Protein AF-A0A3M5RD17-F1 (afdb_monomer)

Organism: NCBI:txid264453

Mean predicted aligned error: 5.83 Å

Secondary structure (DSSP, 8-state):
------HHHHHHHHHTTS---SSHHHHHHHHHHHHHHHHHHT--SHHHHHHHHHHHHHHHHHHHHTTSS---HHHHHHHHHHHHHHHHHHHHHTTS---

pLDDT: mean 87.77, std 15.74, range [34.5, 97.88]

Radius of gyration: 14.58 Å; Cα contacts (8 Å, |Δi|>4): 65; chains: 1; bounding box: 43×32×40 Å

Sequence (99 aa):
MALTLSTHDFAQRLSDALPLPFTILGNRQRRTWERLIGYIESSTCKSAFDKAAAYAEGYAQALVDSGQIEISIARDLLIIETVNAWRCTRNTSTTSTNR

Solvent-accessible surface area (backbone atoms only — not comparable to full-atom values): 5791 Å² total; per-residue (Å²): 132,86,80,81,72,51,72,64,55,48,44,50,56,55,60,68,54,63,86,62,56,99,43,79,65,28,51,52,51,48,54,52,51,48,49,34,43,49,45,34,65,70,36,88,45,70,69,51,26,54,54,27,45,51,53,40,53,53,49,55,50,50,33,36,78,69,67,73,38,77,90,46,71,70,46,52,50,51,51,53,51,47,53,52,53,54,51,51,58,54,58,59,60,75,71,74,81,84,129

Nearest PDB structures (foldseek):
  7rkc-assembly1_A  TM=4.963E-01  e=2.923E+00  synthetic construct
  8iuh-assembly1_4  TM=4.542E-01  e=7.471E+00  Homo sapiens

Structure (mmCIF, N/CA/C/O backbone):
data_AF-A0A3M5RD17-F1
#
_entry.id   AF-A0A3M5RD17-F1
#
loop_
_atom_site.group_PDB
_atom_site.id
_atom_site.type_symbol
_atom_site.labe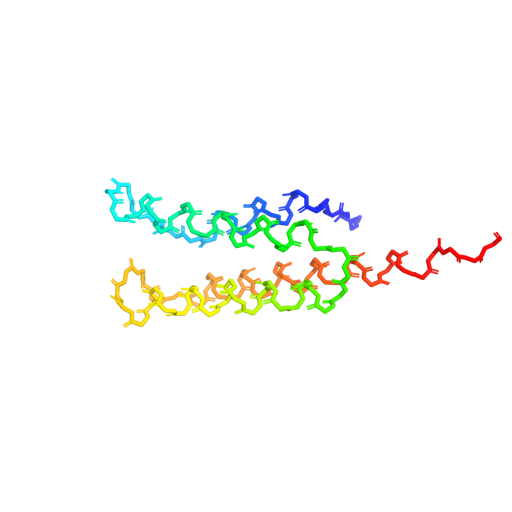l_atom_id
_atom_site.label_alt_id
_atom_site.label_comp_id
_atom_site.label_asym_id
_atom_site.label_entity_id
_atom_site.label_seq_id
_atom_site.pdbx_PDB_ins_code
_atom_site.Cartn_x
_atom_site.Cartn_y
_atom_site.Cartn_z
_atom_site.occupancy
_atom_site.B_iso_or_equiv
_atom_site.auth_seq_id
_atom_site.auth_comp_id
_atom_site.auth_asym_id
_atom_site.auth_atom_id
_atom_site.pdbx_PDB_model_num
ATOM 1 N N . MET A 1 1 ? 15.209 -22.895 -4.376 1.00 34.50 1 MET A N 1
ATOM 2 C CA . MET A 1 1 ? 14.650 -22.277 -5.597 1.00 34.50 1 MET A CA 1
ATOM 3 C C . MET A 1 1 ? 14.120 -20.906 -5.214 1.00 34.50 1 MET A C 1
ATOM 5 O O . MET A 1 1 ? 13.173 -20.847 -4.444 1.00 34.50 1 MET A O 1
ATOM 9 N N . ALA A 1 2 ? 14.766 -19.819 -5.642 1.00 43.75 2 ALA A N 1
ATOM 10 C CA . ALA A 1 2 ? 14.237 -18.475 -5.417 1.00 43.75 2 ALA A CA 1
ATOM 11 C C . ALA A 1 2 ? 13.122 -18.233 -6.443 1.00 43.75 2 ALA A C 1
ATOM 13 O O . ALA A 1 2 ? 13.405 -18.137 -7.634 1.00 43.75 2 ALA A O 1
ATOM 14 N N . LEU A 1 3 ? 11.862 -18.210 -6.003 1.00 51.03 3 LEU A N 1
ATOM 15 C CA . LEU A 1 3 ? 10.755 -17.747 -6.838 1.00 51.03 3 LEU A CA 1
ATOM 16 C C . LEU A 1 3 ? 11.018 -16.274 -7.158 1.00 51.03 3 LEU A C 1
ATOM 18 O O . LEU A 1 3 ? 10.960 -15.421 -6.273 1.00 51.03 3 LEU A O 1
ATOM 22 N N . THR A 1 4 ? 11.355 -15.977 -8.410 1.00 64.69 4 THR A N 1
ATOM 23 C CA . THR A 1 4 ? 11.364 -14.603 -8.906 1.00 64.69 4 THR A CA 1
ATOM 24 C C . THR A 1 4 ? 9.916 -14.140 -8.961 1.00 64.69 4 THR A C 1
ATOM 26 O O . THR A 1 4 ? 9.193 -14.478 -9.895 1.00 64.69 4 THR A O 1
ATO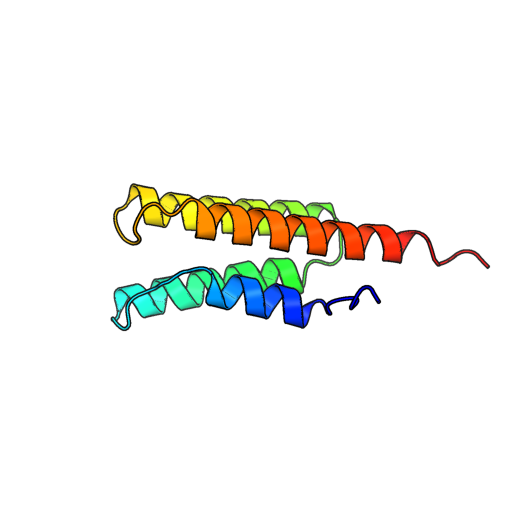M 29 N N . LEU A 1 5 ? 9.480 -13.435 -7.919 1.00 75.06 5 LEU A N 1
ATOM 30 C CA . LEU A 1 5 ? 8.166 -12.803 -7.876 1.00 75.06 5 LEU A CA 1
ATOM 31 C C . LEU A 1 5 ? 8.042 -11.830 -9.049 1.00 75.06 5 LEU A C 1
ATOM 33 O O . LEU A 1 5 ? 8.965 -11.058 -9.332 1.00 75.06 5 LEU A O 1
ATOM 37 N N . SER A 1 6 ? 6.906 -11.886 -9.733 1.00 84.94 6 SER A N 1
ATOM 38 C CA . SER A 1 6 ? 6.572 -10.912 -10.759 1.00 84.94 6 SER A CA 1
ATOM 39 C C . SER A 1 6 ? 6.269 -9.555 -10.119 1.00 84.94 6 SER A C 1
ATOM 41 O O . SER A 1 6 ? 5.928 -9.450 -8.941 1.00 84.94 6 SER A O 1
ATOM 43 N N . THR A 1 7 ? 6.361 -8.494 -10.918 1.00 87.69 7 THR A N 1
ATOM 44 C CA . THR A 1 7 ? 5.908 -7.142 -10.554 1.00 87.69 7 THR A CA 1
ATOM 45 C C . THR A 1 7 ? 4.482 -7.159 -9.981 1.00 87.69 7 THR A C 1
ATOM 47 O O . THR A 1 7 ? 4.218 -6.493 -8.982 1.00 87.69 7 THR A O 1
ATOM 50 N N . HIS A 1 8 ? 3.604 -7.983 -10.555 1.00 89.44 8 HIS A N 1
ATOM 51 C CA . HIS A 1 8 ? 2.228 -8.138 -10.100 1.00 89.44 8 HIS A CA 1
ATOM 52 C C . HIS A 1 8 ? 2.133 -8.810 -8.719 1.00 89.44 8 HIS A C 1
ATOM 54 O O . HIS A 1 8 ? 1.357 -8.372 -7.874 1.00 89.44 8 HIS A O 1
ATOM 60 N N . ASP A 1 9 ? 2.974 -9.811 -8.433 1.00 92.88 9 ASP A N 1
ATOM 61 C CA . ASP A 1 9 ? 2.985 -10.474 -7.120 1.00 92.88 9 ASP A CA 1
ATOM 62 C C . ASP A 1 9 ? 3.407 -9.515 -5.998 1.00 92.88 9 ASP A C 1
ATOM 64 O O . ASP A 1 9 ? 2.870 -9.568 -4.890 1.00 92.88 9 ASP A O 1
ATOM 68 N N . PHE A 1 10 ? 4.360 -8.616 -6.271 1.00 93.44 10 PHE A N 1
ATOM 69 C CA . PHE A 1 10 ? 4.733 -7.562 -5.324 1.00 93.44 10 PHE A CA 1
ATOM 70 C C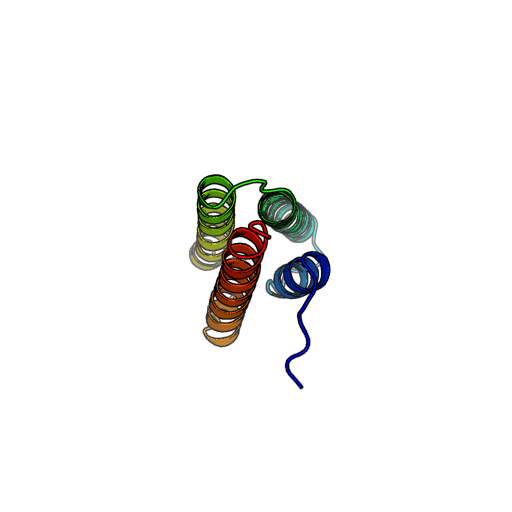 . PHE A 1 10 ? 3.581 -6.579 -5.092 1.00 93.44 10 PHE A C 1
ATOM 72 O O . PHE A 1 10 ? 3.297 -6.231 -3.944 1.00 93.44 10 PHE A O 1
ATOM 79 N N . ALA A 1 11 ? 2.893 -6.166 -6.160 1.00 93.88 11 ALA A N 1
ATOM 80 C CA . ALA A 1 11 ? 1.736 -5.281 -6.072 1.00 93.88 11 ALA A CA 1
ATOM 81 C C . ALA A 1 11 ? 0.590 -5.914 -5.264 1.00 93.88 11 ALA A C 1
ATOM 83 O O . ALA A 1 11 ? -0.005 -5.250 -4.412 1.00 93.88 11 ALA A O 1
ATOM 84 N N . GLN A 1 12 ? 0.328 -7.209 -5.460 1.00 94.25 12 GLN A N 1
ATOM 85 C CA . GLN A 1 12 ? -0.690 -7.937 -4.707 1.00 94.25 12 GLN A CA 1
ATOM 86 C C . GLN A 1 12 ? -0.342 -8.002 -3.214 1.00 94.25 12 GLN A C 1
ATOM 88 O O . GLN A 1 12 ? -1.162 -7.639 -2.374 1.00 94.25 12 GLN A O 1
ATOM 93 N N . ARG A 1 13 ? 0.904 -8.360 -2.872 1.00 94.69 13 ARG A N 1
ATOM 94 C CA . ARG A 1 13 ? 1.371 -8.389 -1.473 1.00 94.69 13 ARG A CA 1
ATOM 95 C C . ARG A 1 13 ? 1.218 -7.044 -0.771 1.00 94.69 13 ARG A C 1
ATOM 97 O O . ARG A 1 13 ? 0.824 -7.009 0.391 1.00 94.69 13 ARG A O 1
ATOM 104 N N . LEU A 1 14 ? 1.522 -5.943 -1.462 1.00 94.62 14 LEU A N 1
ATOM 105 C CA . LEU A 1 14 ? 1.312 -4.607 -0.908 1.00 94.62 14 LEU A CA 1
ATOM 106 C C . LEU A 1 14 ? -0.174 -4.280 -0.776 1.00 94.62 14 LEU A C 1
ATOM 108 O O . LEU A 1 14 ? -0.571 -3.711 0.236 1.00 94.62 14 LEU A O 1
ATOM 112 N N . SER A 1 15 ? -1.004 -4.656 -1.750 1.00 93.50 15 SER A N 1
ATOM 113 C CA . SER A 1 15 ? -2.453 -4.396 -1.722 1.00 93.50 15 SER A CA 1
ATOM 114 C C . SER A 1 15 ? -3.107 -4.999 -0.479 1.00 93.50 15 SER A C 1
ATOM 116 O O . SER A 1 15 ? -3.939 -4.351 0.157 1.00 93.50 15 SER A O 1
ATOM 118 N N . ASP A 1 16 ? -2.642 -6.180 -0.076 1.00 93.38 16 ASP A N 1
ATOM 119 C CA . ASP A 1 16 ? -3.144 -6.911 1.087 1.00 93.38 16 ASP A CA 1
ATOM 120 C C . ASP A 1 16 ? -2.527 -6.453 2.425 1.00 93.38 16 ASP A C 1
ATOM 122 O O . ASP A 1 16 ? -2.981 -6.872 3.490 1.00 93.38 16 ASP A O 1
ATOM 126 N N . ALA A 1 17 ? -1.518 -5.572 2.408 1.00 93.94 17 ALA A N 1
ATOM 127 C CA . ALA A 1 17 ? -0.779 -5.184 3.611 1.00 93.94 17 ALA A CA 1
ATOM 128 C C . ALA A 1 17 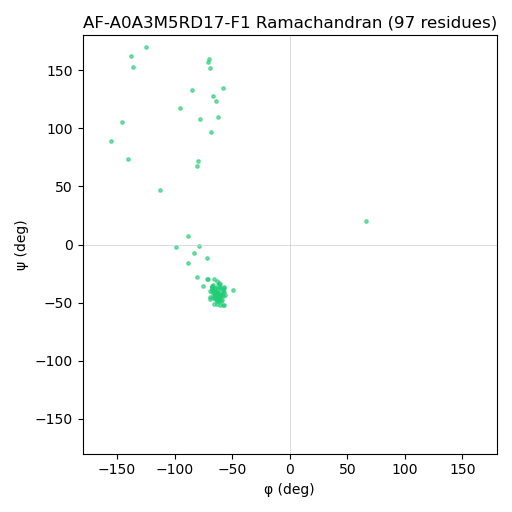? -1.583 -4.289 4.572 1.00 93.94 17 ALA A C 1
ATOM 130 O O . ALA A 1 17 ? -1.346 -4.322 5.780 1.00 93.94 17 ALA A O 1
ATOM 131 N N . LEU A 1 18 ? -2.520 -3.473 4.073 1.00 92.44 18 LEU A N 1
ATOM 132 C CA . LEU A 1 18 ? -3.300 -2.561 4.917 1.00 92.44 18 LEU A CA 1
ATOM 133 C C . LEU A 1 18 ? -4.650 -3.182 5.326 1.00 92.44 18 LEU A C 1
ATOM 135 O O . LEU A 1 18 ? -5.513 -3.387 4.465 1.00 92.44 18 LEU A O 1
ATOM 139 N N . PRO A 1 19 ? -4.904 -3.404 6.632 1.00 89.19 19 PRO A N 1
ATOM 140 C CA . PRO A 1 19 ? -6.171 -3.946 7.121 1.00 89.19 19 PRO A CA 1
ATOM 141 C C . PRO A 1 19 ? -7.250 -2.852 7.178 1.00 89.19 19 PRO A C 1
ATOM 143 O O . PRO A 1 19 ? -7.630 -2.371 8.243 1.00 89.19 19 PRO A O 1
ATOM 146 N N . LEU A 1 20 ? -7.728 -2.416 6.012 1.00 91.25 20 LEU A N 1
ATOM 147 C CA . LEU A 1 20 ? -8.692 -1.319 5.906 1.00 91.25 20 LEU A CA 1
ATOM 148 C C . LEU A 1 20 ? -10.141 -1.804 6.085 1.00 91.25 20 LEU A C 1
ATOM 150 O O . LEU A 1 20 ? -10.546 -2.761 5.411 1.00 91.25 20 LEU A O 1
ATOM 154 N N . PRO A 1 21 ? -10.957 -1.125 6.914 1.00 89.69 21 PRO A N 1
ATOM 155 C CA . PRO A 1 21 ? -12.328 -1.541 7.194 1.00 89.69 21 PRO A CA 1
ATOM 156 C C . PRO A 1 21 ? -13.244 -1.364 5.975 1.00 89.69 21 PRO A C 1
ATOM 158 O O . PRO A 1 21 ? -13.060 -0.462 5.157 1.00 89.69 21 PRO A O 1
ATOM 161 N N . PHE A 1 22 ? -14.290 -2.189 5.870 1.00 91.75 22 PHE A N 1
ATOM 162 C CA . PHE A 1 22 ? -15.277 -2.095 4.788 1.00 91.75 22 PHE A CA 1
ATOM 163 C C . PHE A 1 22 ? -16.321 -0.996 5.066 1.00 91.75 22 PHE A C 1
ATOM 165 O O . PHE A 1 22 ? -17.494 -1.255 5.322 1.00 91.75 22 PHE A O 1
ATOM 172 N N . THR A 1 23 ? -15.871 0.259 5.049 1.00 95.19 23 THR A N 1
ATOM 173 C CA . THR A 1 23 ? -16.698 1.468 5.216 1.00 95.19 23 THR A CA 1
ATOM 174 C C . THR A 1 23 ? -16.498 2.422 4.038 1.00 95.19 23 THR A C 1
ATOM 176 O O . THR A 1 23 ? -15.590 2.242 3.229 1.00 95.19 23 THR A O 1
ATOM 179 N N . ILE A 1 24 ? -17.313 3.479 3.921 1.00 96.38 24 ILE A N 1
ATOM 180 C CA . ILE A 1 24 ? -17.129 4.495 2.864 1.00 96.38 24 ILE A CA 1
ATOM 181 C C . ILE A 1 24 ? -15.719 5.101 2.928 1.00 96.38 24 ILE A C 1
ATOM 183 O O . ILE A 1 24 ? -15.069 5.257 1.893 1.00 96.38 24 ILE A O 1
ATOM 187 N N . LEU A 1 25 ? -15.241 5.424 4.133 1.00 95.44 25 LEU A N 1
ATOM 188 C CA . LEU A 1 25 ? -13.903 5.974 4.335 1.00 95.44 25 LEU A CA 1
ATOM 189 C C . LEU A 1 25 ? -12.819 4.924 4.061 1.00 95.44 25 LEU A C 1
ATOM 191 O O . LEU A 1 25 ? -11.908 5.199 3.284 1.00 95.44 25 LEU A O 1
ATOM 195 N N . GLY A 1 26 ? -12.963 3.711 4.600 1.00 95.69 26 GLY A N 1
ATOM 196 C CA . GLY A 1 26 ? -12.006 2.623 4.380 1.00 95.69 26 GLY A CA 1
ATOM 197 C C . GLY A 1 26 ? -11.873 2.223 2.908 1.00 95.69 26 GLY A C 1
ATOM 198 O O . GLY A 1 26 ? -10.769 2.013 2.415 1.00 95.69 26 GLY A O 1
ATOM 199 N N . ASN A 1 27 ? -12.966 2.251 2.143 1.00 96.19 27 ASN A N 1
ATOM 200 C CA . ASN A 1 27 ? -12.941 2.021 0.696 1.00 96.19 27 ASN A CA 1
ATOM 201 C C . ASN A 1 27 ? -12.216 3.140 -0.066 1.00 96.19 27 ASN A C 1
ATOM 203 O O . ASN A 1 27 ? -11.533 2.874 -1.055 1.00 96.19 27 ASN A O 1
ATOM 207 N N . ARG A 1 28 ? -12.333 4.400 0.378 1.00 96.50 28 ARG A N 1
ATOM 208 C CA . ARG A 1 28 ? -11.551 5.512 -0.194 1.00 96.50 28 ARG A CA 1
ATOM 209 C C . ARG A 1 28 ? -10.068 5.362 0.120 1.00 96.50 28 ARG A C 1
ATOM 211 O O . ARG A 1 28 ? -9.240 5.602 -0.759 1.00 96.50 28 ARG A O 1
ATOM 218 N N . GLN A 1 29 ? -9.746 4.945 1.341 1.00 97.19 29 GLN A N 1
ATOM 219 C CA . GLN A 1 29 ? -8.370 4.680 1.745 1.00 97.19 29 GLN A CA 1
ATOM 220 C C . GLN A 1 29 ? -7.768 3.536 0.924 1.00 97.19 29 GLN A C 1
ATOM 222 O O . GLN A 1 29 ? -6.684 3.681 0.369 1.00 97.19 29 GLN A O 1
ATOM 227 N N . ARG A 1 30 ? -8.532 2.457 0.720 1.00 96.44 30 ARG A N 1
ATOM 228 C CA . ARG A 1 30 ? -8.122 1.293 -0.072 1.00 96.44 30 ARG A CA 1
ATOM 229 C C . ARG A 1 30 ? -7.837 1.664 -1.520 1.00 96.44 30 ARG A C 1
ATOM 231 O O . ARG A 1 30 ? -6.758 1.382 -2.016 1.00 96.44 30 ARG A O 1
ATOM 238 N N . ARG A 1 31 ? -8.741 2.405 -2.166 1.00 97.00 31 ARG A N 1
ATOM 239 C CA . ARG A 1 31 ? -8.521 2.896 -3.539 1.00 97.00 31 ARG A CA 1
ATOM 240 C C . ARG A 1 31 ? -7.304 3.808 -3.657 1.00 97.00 31 ARG A C 1
ATOM 242 O O . ARG A 1 31 ? -6.658 3.846 -4.700 1.00 97.00 31 ARG A O 1
ATOM 249 N N . THR A 1 32 ? -7.022 4.592 -2.617 1.00 97.88 32 THR A N 1
ATOM 250 C CA . THR A 1 32 ? -5.842 5.466 -2.589 1.00 97.88 32 THR A CA 1
ATOM 251 C C . THR A 1 32 ? -4.576 4.624 -2.485 1.00 97.88 32 THR A C 1
ATOM 253 O O . THR A 1 32 ? -3.649 4.831 -3.262 1.00 97.88 32 THR A O 1
ATOM 256 N N . TRP A 1 33 ? -4.577 3.631 -1.598 1.00 97.62 33 TRP A N 1
ATOM 257 C CA . TRP A 1 33 ? -3.499 2.662 -1.443 1.00 97.62 33 TRP A CA 1
ATOM 258 C C . TRP A 1 33 ? -3.210 1.883 -2.733 1.00 97.62 33 TRP A C 1
ATOM 260 O O . TRP A 1 33 ? -2.088 1.914 -3.231 1.00 97.62 33 TRP A O 1
ATOM 270 N N . GLU A 1 34 ? -4.235 1.283 -3.339 1.00 96.81 34 GLU A N 1
ATOM 271 C CA . GLU A 1 34 ? -4.137 0.556 -4.612 1.00 96.81 34 GLU A CA 1
ATOM 272 C C . GLU A 1 34 ? -3.593 1.448 -5.738 1.00 96.81 34 GLU A C 1
ATOM 274 O O . GLU A 1 34 ? -2.765 1.018 -6.538 1.00 96.81 34 GLU A O 1
ATOM 279 N N . ARG A 1 35 ? -3.995 2.727 -5.785 1.00 97.62 35 ARG A N 1
ATOM 280 C CA . ARG A 1 35 ? -3.467 3.684 -6.768 1.00 97.62 35 ARG A CA 1
ATOM 281 C C . ARG A 1 35 ? -1.978 3.965 -6.558 1.00 97.62 35 ARG A C 1
ATOM 283 O O . ARG A 1 35 ? -1.244 4.051 -7.540 1.00 97.62 35 ARG A O 1
ATOM 290 N N . LEU A 1 36 ? -1.533 4.122 -5.310 1.00 97.50 36 LEU A N 1
ATOM 291 C CA . LEU A 1 36 ? -0.115 4.324 -4.997 1.00 97.50 36 LEU A CA 1
ATOM 292 C C . LEU A 1 36 ? 0.710 3.099 -5.398 1.00 97.50 36 LEU A C 1
ATOM 294 O O . LEU A 1 36 ? 1.750 3.254 -6.033 1.00 97.50 36 LEU A O 1
ATOM 298 N N . ILE A 1 37 ? 0.206 1.895 -5.122 1.00 96.94 37 ILE A N 1
ATOM 299 C CA . ILE A 1 37 ? 0.822 0.646 -5.581 1.00 96.94 37 ILE A CA 1
ATOM 300 C C . ILE A 1 37 ? 0.893 0.604 -7.106 1.00 96.94 37 ILE A C 1
ATOM 302 O O . ILE A 1 37 ? 1.951 0.297 -7.645 1.00 96.94 37 ILE A O 1
ATOM 306 N N . GLY A 1 38 ? -0.177 0.990 -7.805 1.00 95.88 38 GLY A N 1
ATOM 307 C CA . GLY A 1 38 ? -0.182 1.085 -9.264 1.00 95.88 38 GLY A CA 1
ATOM 308 C C . GLY A 1 38 ? 0.909 2.014 -9.808 1.00 95.88 38 GLY A C 1
ATOM 309 O O . GLY A 1 38 ? 1.541 1.691 -10.809 1.00 95.88 38 GLY A O 1
ATOM 310 N N . TYR A 1 39 ? 1.211 3.127 -9.125 1.00 95.75 39 TYR A N 1
ATOM 311 C CA . TYR A 1 39 ? 2.334 3.996 -9.505 1.00 95.75 39 TYR A CA 1
ATOM 312 C C . TYR A 1 39 ? 3.700 3.340 -9.297 1.00 95.75 39 TYR A C 1
ATOM 314 O O . TYR A 1 39 ? 4.597 3.528 -10.124 1.00 95.75 39 TYR A O 1
ATOM 322 N N . ILE A 1 40 ? 3.873 2.558 -8.228 1.00 95.00 40 ILE A N 1
ATOM 323 C CA . ILE A 1 40 ? 5.081 1.744 -8.034 1.00 95.00 40 ILE A CA 1
ATOM 324 C C . ILE A 1 40 ? 5.180 0.719 -9.174 1.00 95.00 40 ILE A C 1
ATOM 326 O O . ILE A 1 40 ? 6.228 0.592 -9.814 1.00 95.00 40 ILE A O 1
ATOM 330 N N . GLU A 1 41 ? 4.068 0.050 -9.485 1.00 93.69 41 GLU A N 1
ATOM 331 C CA . GLU A 1 41 ? 3.962 -0.973 -10.522 1.00 93.69 41 GLU A CA 1
ATOM 332 C C . GLU A 1 41 ? 4.374 -0.446 -11.892 1.00 93.69 41 GLU A C 1
ATOM 334 O O . GLU A 1 41 ? 5.297 -0.981 -12.509 1.00 93.69 41 GLU A O 1
ATOM 339 N N . SER A 1 42 ? 3.785 0.674 -12.308 1.00 93.00 42 SER A N 1
ATOM 340 C CA . SER A 1 42 ? 4.022 1.301 -13.607 1.00 93.00 42 SER A CA 1
ATOM 341 C C . SER A 1 42 ? 5.316 2.118 -13.694 1.00 93.00 42 SER A C 1
ATOM 343 O O . SER A 1 42 ? 5.587 2.722 -14.731 1.00 93.00 42 SER A O 1
ATOM 345 N N . SER A 1 43 ? 6.103 2.216 -12.618 1.00 92.75 43 SER A N 1
ATOM 346 C CA . SER A 1 43 ? 7.329 3.023 -12.618 1.00 92.75 43 SER A CA 1
ATOM 347 C C . SER A 1 43 ? 8.354 2.471 -13.609 1.00 92.75 43 SER A C 1
ATOM 349 O O . SER A 1 43 ? 8.783 1.326 -13.489 1.00 92.75 43 SER A O 1
ATOM 351 N N . THR A 1 44 ? 8.796 3.298 -14.556 1.00 88.69 44 THR A N 1
ATOM 352 C CA . THR A 1 44 ? 9.723 2.895 -15.630 1.00 88.69 44 THR A CA 1
ATOM 353 C C . THR A 1 44 ? 11.198 3.043 -15.261 1.00 88.69 44 THR A C 1
ATOM 355 O O . THR A 1 44 ? 12.059 2.469 -15.920 1.00 88.69 44 THR A O 1
ATOM 358 N N . CYS A 1 45 ? 11.513 3.795 -14.206 1.00 89.06 45 CYS A N 1
ATOM 359 C CA . CYS A 1 45 ? 12.881 4.016 -13.748 1.00 89.06 45 CYS A CA 1
ATOM 360 C C . CYS A 1 45 ? 12.988 3.944 -12.221 1.00 89.06 45 CYS A C 1
ATOM 362 O O . CYS A 1 45 ? 11.995 4.065 -11.499 1.00 89.06 45 CYS A O 1
ATOM 364 N N . LYS A 1 46 ? 14.219 3.763 -11.726 1.00 90.06 46 LYS A N 1
ATOM 365 C CA . LYS A 1 46 ? 14.503 3.634 -10.291 1.00 90.06 46 LYS A CA 1
ATOM 366 C C . LYS A 1 46 ? 14.041 4.853 -9.488 1.00 90.06 46 LYS A C 1
ATOM 368 O O . LYS A 1 46 ? 13.428 4.688 -8.445 1.00 90.06 46 LYS A O 1
ATOM 373 N N . SER A 1 47 ? 14.271 6.067 -9.990 1.00 91.75 47 SER A N 1
ATOM 374 C CA . SER A 1 47 ? 13.855 7.289 -9.290 1.00 91.75 47 SER A CA 1
ATOM 375 C C . SER A 1 47 ? 12.333 7.424 -9.191 1.00 91.75 47 SER A C 1
ATOM 377 O O . SER A 1 47 ? 11.830 7.823 -8.144 1.00 91.75 47 SER A O 1
ATOM 379 N N . ALA A 1 48 ? 11.591 7.061 -10.244 1.00 93.56 48 ALA A N 1
ATOM 380 C CA . ALA A 1 48 ? 10.129 7.030 -10.209 1.00 93.56 48 ALA A CA 1
ATOM 381 C C . ALA A 1 48 ? 9.616 5.981 -9.214 1.00 93.56 48 ALA A C 1
ATOM 383 O O . ALA A 1 48 ? 8.732 6.286 -8.417 1.00 93.56 48 ALA A O 1
ATOM 384 N N . PHE A 1 49 ? 10.233 4.795 -9.211 1.00 94.56 49 PHE A N 1
ATOM 385 C CA . PHE A 1 49 ? 9.914 3.727 -8.268 1.00 94.56 49 PHE A CA 1
ATOM 386 C C . PHE A 1 49 ? 10.146 4.164 -6.821 1.00 94.56 49 PHE A C 1
ATOM 388 O O . PHE A 1 49 ? 9.239 4.066 -6.002 1.00 94.56 49 PHE A O 1
ATOM 395 N N . ASP A 1 50 ? 11.332 4.694 -6.512 1.00 94.25 50 ASP A N 1
ATOM 396 C CA . ASP A 1 50 ? 11.692 5.123 -5.158 1.00 94.25 50 ASP A CA 1
ATOM 397 C C . ASP A 1 50 ? 10.774 6.250 -4.671 1.00 94.25 50 ASP A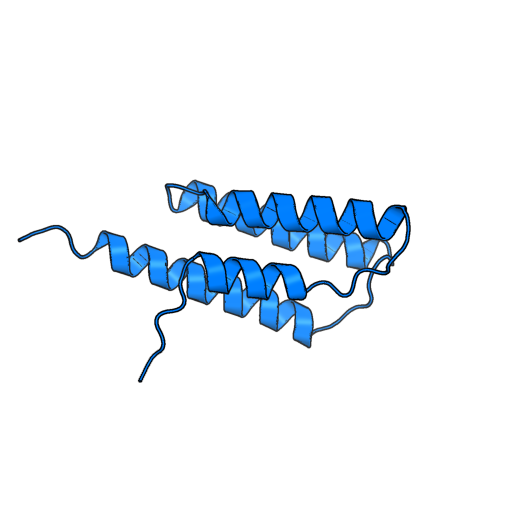 C 1
ATOM 399 O O . ASP A 1 50 ? 10.339 6.248 -3.520 1.00 94.25 50 ASP A O 1
ATOM 403 N N . LYS A 1 51 ? 10.403 7.177 -5.562 1.00 96.06 51 LYS A N 1
ATOM 404 C CA . LYS A 1 51 ? 9.441 8.237 -5.253 1.00 96.06 51 LYS A CA 1
ATOM 405 C C . LYS A 1 51 ? 8.042 7.680 -4.976 1.00 96.06 51 LYS A C 1
ATOM 407 O O . LYS A 1 51 ? 7.403 8.099 -4.014 1.00 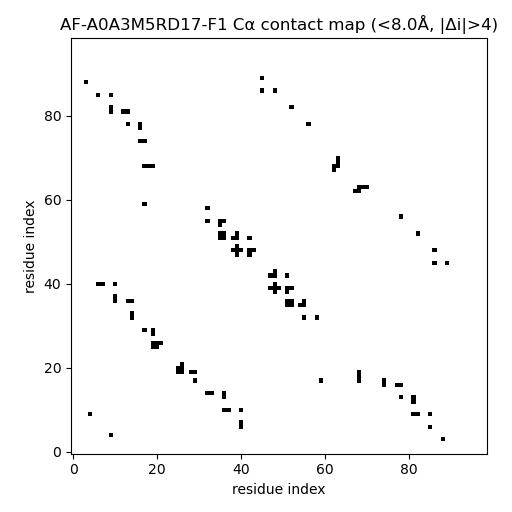96.06 51 LYS A O 1
ATOM 412 N N . ALA A 1 52 ? 7.555 6.759 -5.806 1.00 96.06 52 ALA A N 1
ATOM 413 C CA . ALA A 1 52 ? 6.246 6.135 -5.619 1.00 96.06 52 ALA A CA 1
ATOM 414 C C . ALA A 1 52 ? 6.193 5.305 -4.325 1.00 96.06 52 ALA A C 1
ATOM 416 O O . ALA A 1 52 ? 5.218 5.399 -3.580 1.00 96.06 52 ALA A O 1
ATOM 417 N N . ALA A 1 53 ? 7.263 4.567 -4.021 1.00 95.62 53 ALA A N 1
ATOM 418 C CA . ALA A 1 53 ? 7.402 3.809 -2.784 1.00 95.62 53 ALA A CA 1
ATOM 419 C C . ALA A 1 53 ? 7.375 4.726 -1.552 1.00 95.62 53 ALA A C 1
ATOM 421 O O . ALA A 1 53 ? 6.605 4.477 -0.631 1.00 95.62 53 ALA A O 1
ATOM 422 N N . ALA A 1 54 ? 8.113 5.841 -1.577 1.00 95.88 54 ALA A N 1
ATOM 423 C CA . ALA A 1 54 ? 8.101 6.814 -0.485 1.00 95.88 54 ALA A CA 1
ATOM 424 C C . ALA A 1 54 ? 6.705 7.422 -0.246 1.00 95.88 54 ALA A C 1
ATOM 426 O O . ALA A 1 54 ? 6.308 7.634 0.900 1.00 95.88 54 ALA A O 1
ATOM 427 N N . TYR A 1 55 ? 5.924 7.677 -1.306 1.00 96.94 55 TYR A N 1
ATOM 428 C CA . TYR A 1 55 ? 4.534 8.120 -1.145 1.00 96.94 55 TYR A CA 1
ATOM 429 C C . TYR A 1 55 ? 3.640 7.048 -0.521 1.00 96.94 55 TYR A C 1
ATOM 431 O O . TYR A 1 55 ? 2.790 7.382 0.301 1.00 96.94 55 TYR A O 1
ATOM 439 N N . ALA A 1 56 ? 3.814 5.781 -0.903 1.00 96.38 56 ALA A N 1
ATOM 440 C CA . ALA A 1 56 ? 3.079 4.669 -0.311 1.00 96.38 56 ALA A CA 1
ATOM 441 C C . ALA A 1 56 ? 3.408 4.521 1.185 1.00 96.38 56 ALA A C 1
ATOM 443 O O . ALA A 1 56 ? 2.499 4.499 2.013 1.00 96.38 56 ALA A O 1
ATOM 444 N N . GLU A 1 57 ? 4.690 4.516 1.547 1.00 95.44 57 GLU A N 1
ATOM 445 C CA . GLU A 1 57 ? 5.142 4.454 2.943 1.00 95.44 57 GLU A CA 1
ATOM 446 C C . GLU A 1 57 ? 4.602 5.633 3.769 1.00 95.44 57 GLU A C 1
ATOM 448 O O . GLU A 1 57 ? 4.007 5.431 4.828 1.00 95.44 57 GLU A O 1
ATOM 453 N N . GLY A 1 58 ? 4.714 6.861 3.251 1.00 96.56 58 GLY A N 1
ATOM 454 C CA . GLY A 1 58 ? 4.182 8.050 3.921 1.00 96.56 58 GLY A CA 1
ATOM 455 C C . GLY A 1 58 ? 2.661 8.017 4.088 1.00 96.56 58 GLY A C 1
ATOM 456 O O . GLY A 1 58 ? 2.137 8.464 5.107 1.00 96.56 58 GLY A O 1
ATOM 457 N N . TYR A 1 59 ? 1.937 7.450 3.120 1.00 97.06 59 TYR A N 1
ATOM 458 C CA . TYR A 1 59 ? 0.494 7.262 3.228 1.00 97.06 59 TYR A CA 1
ATOM 459 C C . TYR A 1 59 ? 0.120 6.246 4.315 1.00 97.06 59 TYR A C 1
ATOM 461 O O . TYR A 1 59 ? -0.780 6.513 5.111 1.00 97.06 59 TYR A O 1
ATOM 469 N N . ALA A 1 60 ? 0.822 5.111 4.382 1.00 95.31 60 ALA A N 1
ATOM 470 C CA . ALA A 1 60 ? 0.618 4.116 5.432 1.00 95.31 60 ALA A CA 1
ATOM 471 C C . ALA A 1 60 ? 0.876 4.716 6.825 1.00 95.31 60 ALA A C 1
ATOM 473 O O . ALA A 1 60 ? 0.054 4.540 7.725 1.00 95.31 60 ALA A O 1
ATOM 474 N N . GLN A 1 61 ? 1.949 5.501 6.978 1.00 95.31 61 GLN A N 1
ATOM 475 C CA . GLN A 1 61 ? 2.247 6.208 8.225 1.00 95.31 61 GLN A CA 1
ATOM 476 C C . GLN A 1 61 ? 1.154 7.225 8.584 1.00 95.31 61 GLN A C 1
ATOM 478 O O . GLN A 1 61 ? 0.678 7.244 9.714 1.00 95.31 61 GLN A O 1
ATOM 483 N N . ALA A 1 62 ? 0.672 8.011 7.618 1.00 96.50 62 ALA A N 1
ATOM 484 C CA . ALA A 1 62 ? -0.399 8.976 7.863 1.00 96.50 62 ALA A CA 1
ATOM 485 C C . ALA A 1 62 ? -1.706 8.310 8.332 1.00 96.50 62 ALA A C 1
ATOM 487 O O . ALA A 1 62 ? -2.443 8.888 9.133 1.00 96.50 62 ALA A O 1
ATOM 488 N N . LEU A 1 63 ? -2.010 7.095 7.862 1.00 96.00 63 LEU A N 1
ATOM 489 C CA . LEU A 1 63 ? -3.160 6.324 8.347 1.00 96.00 63 LEU A CA 1
ATOM 490 C C . LEU A 1 63 ? -2.985 5.872 9.802 1.00 96.00 63 LEU A C 1
ATOM 492 O O . LEU A 1 63 ? -3.963 5.874 10.549 1.00 96.00 63 LEU A O 1
ATOM 496 N N . VAL A 1 64 ? -1.765 5.516 10.209 1.00 95.00 64 VAL A N 1
ATOM 497 C CA . VAL A 1 64 ? -1.439 5.202 11.608 1.00 95.00 64 VAL A CA 1
ATOM 498 C C . VAL A 1 64 ? -1.586 6.447 12.478 1.00 95.00 64 VAL A C 1
ATOM 500 O O . VAL A 1 64 ? -2.314 6.425 13.467 1.00 95.00 64 VAL A O 1
ATOM 503 N N . ASP A 1 65 ? -0.959 7.552 12.074 1.00 95.75 65 ASP A N 1
ATOM 504 C CA . ASP A 1 65 ? -0.936 8.802 12.841 1.00 95.75 65 ASP A CA 1
ATOM 505 C C . ASP A 1 65 ? -2.341 9.400 13.017 1.00 95.75 65 ASP A C 1
ATOM 507 O O . ASP A 1 65 ? -2.643 10.030 14.029 1.00 95.75 65 ASP A O 1
ATOM 511 N N . SER A 1 6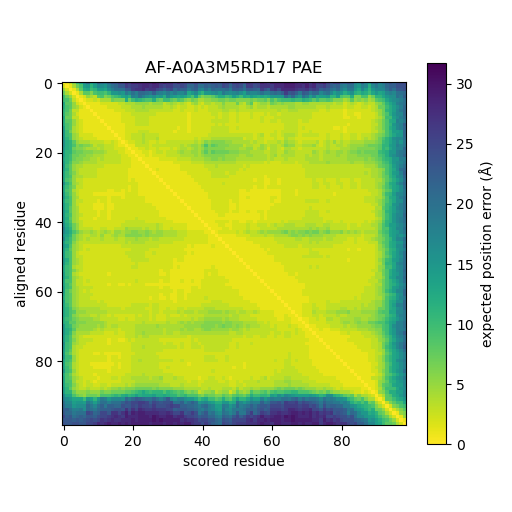6 ? -3.226 9.180 12.040 1.00 94.06 66 SER A N 1
ATOM 512 C CA . SER A 1 66 ? -4.630 9.612 12.086 1.00 94.06 66 SER A CA 1
ATOM 513 C C . SER A 1 66 ? -5.584 8.596 12.729 1.00 94.06 66 SER A C 1
ATOM 515 O O . SER A 1 66 ? -6.803 8.794 12.692 1.00 94.06 66 SER A O 1
ATOM 517 N N . GLY A 1 67 ? -5.058 7.508 13.303 1.00 93.50 67 GLY A N 1
ATOM 518 C CA . GLY A 1 67 ? -5.835 6.481 14.003 1.00 93.50 67 GLY A CA 1
ATOM 519 C C . GLY A 1 67 ? -6.779 5.678 13.103 1.00 93.50 67 GLY A C 1
ATOM 520 O O . GLY A 1 67 ? -7.756 5.112 13.584 1.00 93.50 67 GLY A O 1
ATOM 521 N N . GLN A 1 68 ? -6.531 5.658 11.792 1.00 93.00 68 GLN A N 1
ATOM 522 C CA . GLN A 1 68 ? -7.354 4.930 10.818 1.00 93.00 68 GLN A CA 1
ATOM 523 C C . GLN A 1 68 ? -7.007 3.442 10.770 1.00 93.00 68 GLN A C 1
ATOM 525 O O . GLN A 1 68 ? -7.863 2.620 10.446 1.00 93.00 68 GLN A O 1
ATOM 530 N N . ILE A 1 69 ? -5.757 3.106 11.086 1.00 93.31 69 ILE A N 1
ATOM 531 C CA . ILE A 1 69 ? -5.266 1.738 11.252 1.00 93.31 69 ILE A CA 1
ATOM 532 C C . ILE A 1 69 ? -4.384 1.664 12.499 1.00 93.31 69 ILE A C 1
ATOM 534 O O . ILE A 1 69 ? -3.759 2.650 12.886 1.00 93.31 69 ILE A O 1
ATOM 538 N N . GLU A 1 70 ? -4.311 0.488 13.115 1.00 93.75 70 GLU A N 1
ATOM 539 C CA . GLU A 1 70 ? -3.471 0.269 14.294 1.00 93.75 70 GLU A CA 1
ATOM 540 C C . GLU A 1 70 ? -1.974 0.275 13.949 1.00 93.75 70 GLU A C 1
ATOM 542 O O . GLU A 1 70 ? -1.567 -0.001 12.815 1.00 93.75 70 GLU A O 1
ATOM 547 N N . ILE A 1 71 ? -1.134 0.561 14.945 1.00 92.56 71 ILE A N 1
ATOM 548 C CA . ILE A 1 71 ? 0.317 0.380 14.837 1.00 92.56 71 ILE A CA 1
ATOM 549 C C . ILE A 1 71 ? 0.601 -1.121 14.713 1.00 92.56 71 ILE A C 1
ATOM 551 O O . ILE A 1 71 ? 0.155 -1.910 15.543 1.00 92.56 71 ILE A O 1
ATOM 555 N N . SER A 1 72 ? 1.358 -1.526 13.692 1.00 94.88 72 SER A N 1
ATOM 556 C CA . SER A 1 72 ? 1.702 -2.931 13.471 1.00 94.88 72 SER A CA 1
ATOM 557 C C . SER A 1 72 ? 3.102 -3.061 12.886 1.00 94.88 72 SER A C 1
ATOM 559 O O . SER A 1 72 ? 3.314 -2.848 11.695 1.00 94.88 72 SER A O 1
ATOM 561 N N . ILE A 1 73 ? 4.047 -3.496 13.726 1.00 93.12 73 ILE A N 1
ATOM 562 C CA . ILE A 1 73 ? 5.433 -3.764 13.312 1.00 93.12 73 ILE A CA 1
ATOM 563 C C . ILE A 1 73 ? 5.463 -4.801 12.182 1.00 93.12 73 ILE A C 1
ATOM 565 O O . ILE A 1 73 ? 6.225 -4.658 11.232 1.00 93.12 73 ILE A O 1
ATOM 569 N N . ALA A 1 74 ? 4.614 -5.830 12.254 1.00 94.56 74 ALA A N 1
ATOM 570 C CA . ALA A 1 74 ? 4.561 -6.882 11.243 1.00 94.56 74 ALA A CA 1
ATOM 571 C C . ALA A 1 74 ? 4.145 -6.344 9.863 1.00 94.56 74 ALA A C 1
ATOM 573 O O . ALA A 1 74 ? 4.745 -6.713 8.856 1.00 94.56 74 ALA A O 1
ATOM 574 N N . ARG A 1 75 ? 3.156 -5.442 9.814 1.00 94.94 75 ARG A N 1
ATOM 575 C CA . ARG A 1 75 ? 2.762 -4.753 8.577 1.00 94.94 75 ARG A CA 1
ATOM 576 C C . ARG A 1 75 ? 3.908 -3.904 8.040 1.00 94.94 75 ARG A C 1
ATOM 578 O O . ARG A 1 75 ? 4.192 -3.952 6.848 1.00 94.94 75 ARG A O 1
ATOM 585 N N . ASP A 1 76 ? 4.536 -3.116 8.906 1.00 93.62 76 ASP A N 1
ATOM 586 C CA . ASP A 1 76 ? 5.572 -2.175 8.483 1.00 93.62 76 ASP A CA 1
ATOM 587 C C . ASP A 1 76 ? 6.789 -2.926 7.926 1.00 93.62 76 ASP A C 1
ATOM 589 O O . ASP A 1 76 ? 7.288 -2.586 6.853 1.00 93.62 76 ASP A O 1
ATOM 593 N N . LEU A 1 77 ? 7.189 -4.026 8.576 1.00 95.00 77 LEU A N 1
ATOM 594 C CA . LEU A 1 77 ? 8.205 -4.941 8.055 1.00 95.00 77 LEU A CA 1
ATOM 595 C C . LEU A 1 77 ? 7.787 -5.560 6.716 1.00 95.00 77 LEU A C 1
ATOM 597 O O . LEU A 1 77 ? 8.588 -5.552 5.786 1.00 95.00 77 LEU A O 1
ATOM 601 N N . LEU A 1 78 ? 6.539 -6.024 6.573 1.00 95.12 78 LEU A N 1
ATOM 602 C CA . LEU A 1 78 ? 6.038 -6.580 5.310 1.00 95.12 78 LEU A CA 1
ATOM 603 C C . LEU A 1 78 ? 6.139 -5.569 4.158 1.00 95.12 78 LEU A C 1
ATOM 605 O O . LEU A 1 78 ? 6.573 -5.935 3.063 1.00 95.12 78 LEU A O 1
ATOM 609 N N . ILE A 1 79 ? 5.752 -4.309 4.386 1.00 94.06 79 ILE A N 1
ATOM 610 C CA . ILE A 1 79 ? 5.835 -3.244 3.376 1.00 94.06 79 ILE A CA 1
ATOM 611 C C . ILE A 1 79 ? 7.300 -3.005 2.992 1.00 94.06 79 ILE A C 1
ATOM 613 O O . ILE A 1 79 ? 7.633 -3.063 1.805 1.00 94.06 79 ILE A O 1
ATOM 617 N N . ILE A 1 80 ? 8.182 -2.816 3.979 1.00 93.44 80 ILE A N 1
ATOM 618 C CA . ILE A 1 80 ? 9.614 -2.560 3.763 1.00 93.44 80 ILE A CA 1
ATOM 619 C C . ILE A 1 80 ? 10.275 -3.718 3.007 1.00 93.44 80 ILE A C 1
ATOM 621 O O . ILE A 1 80 ? 10.986 -3.499 2.023 1.00 93.44 80 ILE A O 1
ATOM 625 N N . GLU A 1 81 ? 10.047 -4.960 3.435 1.00 95.06 81 GLU A N 1
ATOM 626 C CA . GLU A 1 81 ? 10.617 -6.152 2.805 1.00 95.06 81 GLU A CA 1
ATOM 627 C C . GLU A 1 81 ? 10.118 -6.323 1.369 1.00 95.06 81 GLU A C 1
ATOM 629 O O . GLU A 1 81 ? 10.915 -6.588 0.465 1.00 95.06 81 GLU A O 1
ATOM 634 N N . THR A 1 82 ? 8.820 -6.114 1.133 1.00 94.88 82 THR A N 1
ATOM 635 C CA . THR A 1 82 ? 8.217 -6.246 -0.199 1.00 94.88 82 THR A CA 1
ATOM 636 C C . THR A 1 82 ? 8.759 -5.187 -1.160 1.00 94.88 82 THR A C 1
ATOM 638 O O . THR A 1 82 ? 9.168 -5.525 -2.273 1.00 94.88 82 THR A O 1
ATOM 641 N N . VAL A 1 83 ? 8.840 -3.922 -0.730 1.00 93.62 83 VAL A N 1
ATOM 642 C CA . VAL A 1 83 ? 9.408 -2.824 -1.533 1.00 93.62 83 VAL A CA 1
ATOM 643 C C . VAL A 1 83 ? 10.893 -3.058 -1.814 1.00 93.62 83 VAL A C 1
ATOM 645 O O . VAL A 1 83 ? 11.333 -2.896 -2.954 1.00 93.62 83 VAL A O 1
ATOM 648 N N . ASN A 1 84 ? 11.675 -3.480 -0.816 1.00 93.00 84 ASN A N 1
ATOM 649 C CA . ASN A 1 84 ? 13.102 -3.754 -0.995 1.00 93.00 84 ASN A CA 1
ATOM 650 C C . ASN A 1 84 ? 13.353 -4.929 -1.943 1.00 93.00 84 ASN A C 1
ATOM 652 O O . ASN A 1 84 ? 14.206 -4.830 -2.827 1.00 93.00 84 ASN A O 1
ATOM 656 N N . ALA A 1 85 ? 12.592 -6.015 -1.814 1.00 92.69 85 ALA A N 1
ATOM 657 C CA . ALA A 1 85 ? 12.682 -7.146 -2.727 1.00 92.69 85 ALA A CA 1
ATOM 658 C C . ALA A 1 85 ? 12.333 -6.731 -4.167 1.00 92.69 85 ALA A C 1
ATOM 660 O O . ALA A 1 85 ? 13.075 -7.056 -5.095 1.00 92.69 85 ALA A O 1
ATOM 661 N N . TRP A 1 86 ? 11.272 -5.941 -4.354 1.00 92.19 86 TRP A N 1
ATOM 662 C CA . TRP A 1 86 ? 10.881 -5.426 -5.669 1.00 92.19 86 TRP A CA 1
ATOM 663 C C . TRP A 1 86 ? 11.922 -4.467 -6.265 1.00 92.19 86 TRP A C 1
ATOM 665 O O . TRP A 1 86 ? 12.216 -4.503 -7.461 1.00 92.19 86 TRP A O 1
ATOM 675 N N . ARG A 1 87 ? 12.557 -3.639 -5.433 1.00 90.56 87 ARG A N 1
ATOM 676 C CA . ARG A 1 87 ? 13.682 -2.793 -5.851 1.00 90.56 87 ARG A CA 1
ATOM 677 C C . ARG A 1 87 ? 14.856 -3.641 -6.351 1.00 90.56 87 ARG A C 1
ATOM 679 O O . ARG A 1 87 ? 15.445 -3.331 -7.387 1.00 90.56 87 ARG A O 1
ATOM 686 N N . CYS A 1 88 ? 15.187 -4.722 -5.645 1.00 88.06 88 CYS A N 1
ATOM 687 C CA . CYS A 1 88 ? 16.268 -5.629 -6.026 1.00 88.06 88 CYS A CA 1
ATOM 688 C C . CYS A 1 88 ? 16.013 -6.319 -7.375 1.00 88.06 88 CYS A C 1
ATOM 690 O O . CYS A 1 88 ? 16.938 -6.392 -8.184 1.00 88.06 88 CYS A O 1
ATOM 692 N N . THR A 1 89 ? 14.782 -6.760 -7.663 1.00 84.62 89 THR A N 1
ATOM 693 C CA . THR A 1 89 ? 14.455 -7.395 -8.958 1.00 84.62 89 THR A CA 1
ATOM 694 C C . THR A 1 89 ? 14.566 -6.432 -10.140 1.00 84.62 89 THR A C 1
ATOM 696 O O . THR A 1 89 ? 14.906 -6.838 -11.250 1.00 84.62 89 THR A O 1
ATOM 699 N N . ARG A 1 90 ? 14.337 -5.136 -9.915 1.00 78.12 90 ARG A N 1
ATOM 700 C CA . ARG A 1 90 ? 14.507 -4.106 -10.950 1.00 78.12 90 ARG A CA 1
ATOM 701 C C . ARG A 1 90 ? 15.977 -3.785 -11.221 1.00 78.12 90 ARG A C 1
ATOM 703 O O . ARG A 1 90 ? 16.343 -3.577 -12.374 1.00 78.12 90 ARG A O 1
ATOM 710 N N . ASN A 1 91 ? 16.829 -3.806 -10.194 1.00 69.88 91 ASN A N 1
ATOM 711 C CA . ASN A 1 91 ? 18.271 -3.584 -10.357 1.00 69.88 91 ASN A CA 1
ATOM 712 C C . ASN A 1 91 ? 18.955 -4.722 -11.134 1.00 69.88 91 ASN A C 1
ATOM 714 O O . ASN A 1 91 ? 19.859 -4.465 -11.927 1.00 69.88 91 ASN A O 1
ATOM 718 N N . THR A 1 92 ? 18.525 -5.973 -10.943 1.00 59.91 92 THR A N 1
ATOM 719 C CA . THR A 1 92 ? 19.098 -7.124 -11.662 1.00 59.91 92 THR A CA 1
ATOM 720 C C . THR A 1 92 ? 18.708 -7.146 -13.141 1.00 59.91 92 THR A C 1
ATOM 722 O O . THR A 1 92 ? 19.496 -7.595 -13.971 1.00 59.91 92 THR A O 1
ATOM 725 N N . SER A 1 93 ? 17.535 -6.609 -13.495 1.00 54.06 93 SER A N 1
ATOM 726 C CA . SER A 1 93 ? 17.077 -6.510 -14.888 1.00 54.06 93 SER A CA 1
ATOM 727 C C . SER A 1 93 ? 17.929 -5.542 -15.724 1.00 54.06 93 SER A C 1
ATOM 729 O O . SER A 1 93 ? 18.229 -5.821 -16.881 1.00 54.06 93 SER A O 1
ATOM 731 N N . THR A 1 94 ? 18.421 -4.447 -15.132 1.00 50.91 94 THR A N 1
ATOM 732 C CA . THR A 1 94 ? 19.274 -3.469 -15.837 1.00 50.91 94 THR A CA 1
ATOM 733 C C . THR A 1 94 ? 20.694 -3.954 -16.152 1.00 50.91 94 THR A C 1
ATOM 735 O O . THR A 1 94 ? 21.395 -3.300 -16.919 1.00 50.91 94 THR A O 1
ATOM 738 N N . THR A 1 95 ? 21.143 -5.085 -15.598 1.00 44.22 95 THR A N 1
ATOM 739 C CA . THR A 1 95 ? 22.510 -5.602 -1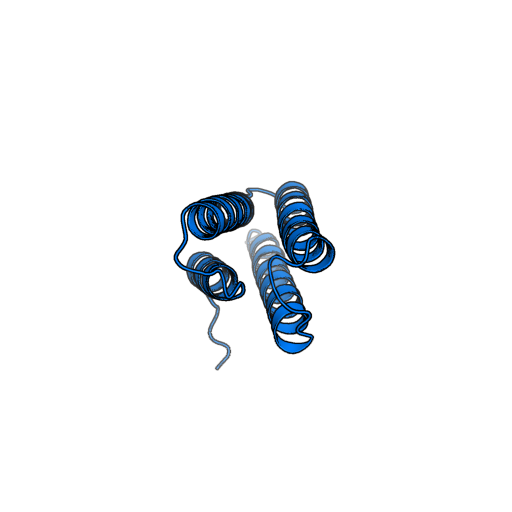5.816 1.00 44.22 95 THR A CA 1
ATOM 740 C C . THR A 1 95 ? 22.580 -6.705 -16.886 1.00 44.22 95 THR A C 1
ATOM 742 O O . THR A 1 95 ? 23.670 -7.159 -17.218 1.00 44.22 95 THR A O 1
ATOM 745 N N . SER A 1 96 ? 21.454 -7.122 -17.482 1.00 47.94 96 SER A N 1
ATOM 746 C CA . SER A 1 96 ? 21.412 -8.198 -18.491 1.00 47.94 96 SER A CA 1
ATOM 747 C C . SER A 1 96 ? 21.033 -7.711 -19.898 1.00 47.94 96 SER A C 1
ATOM 749 O O . SER A 1 96 ? 20.203 -8.297 -20.587 1.00 47.94 96 SER A O 1
ATOM 751 N N . THR A 1 97 ? 21.643 -6.622 -20.365 1.00 44.19 97 THR A N 1
ATOM 752 C CA . THR A 1 97 ? 21.650 -6.273 -21.799 1.00 44.19 97 THR A CA 1
ATOM 753 C C . THR A 1 97 ? 23.018 -5.720 -22.181 1.00 44.19 97 THR A C 1
ATOM 755 O O . THR A 1 97 ? 23.216 -4.522 -22.337 1.00 44.19 97 THR A O 1
ATOM 758 N N . ASN A 1 98 ? 23.989 -6.626 -22.263 1.00 41.00 98 ASN A N 1
ATOM 759 C CA . ASN A 1 98 ? 25.185 -6.457 -23.081 1.00 41.00 98 ASN A CA 1
ATOM 760 C C . ASN A 1 98 ? 25.718 -7.856 -23.413 1.00 41.00 98 ASN A C 1
ATOM 762 O O . ASN A 1 98 ? 26.492 -8.446 -22.656 1.00 41.00 98 ASN A O 1
ATOM 766 N N . ARG A 1 99 ? 25.227 -8.417 -24.516 1.00 36.75 99 ARG A N 1
ATOM 767 C CA . ARG A 1 99 ? 25.875 -9.494 -25.259 1.00 36.75 99 ARG A CA 1
ATOM 768 C C . ARG A 1 99 ? 25.645 -9.268 -26.739 1.00 36.75 99 ARG A C 1
ATOM 770 O O . ARG A 1 99 ? 24.500 -8.900 -27.078 1.00 36.75 99 ARG A O 1
#

Foldseek 3Di:
DDPPDDLVNLLVLQLPLAPFDPDPVSVVLSV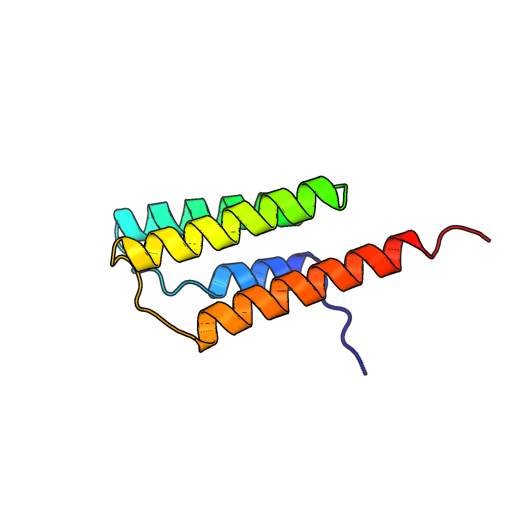VLSVLSVQLSPDPDLVSNVVSLVVNLVSVVVCCVVVRGDDDPVSNCSSVVSSVSVSVSVVVVVVPPDD